Protein AF-A0A2E0UJS0-F1 (afdb_monomer)

Solvent-accessible surface area (backbone atoms only — not comparable to full-atom values): 8217 Å² total; per-residue (Å²): 138,84,85,79,82,83,84,73,86,78,83,81,88,63,91,91,54,91,75,79,83,47,82,65,57,79,71,50,65,92,85,53,60,53,71,54,76,51,76,50,77,50,78,43,74,80,50,102,42,31,39,41,36,39,36,40,37,41,34,41,39,43,39,85,48,46,38,49,76,93,49,70,88,51,89,87,61,61,54,26,42,37,43,36,36,36,35,37,41,34,45,36,39,53,48,86,61,73,57,94,87,27,78,31,41,35,44,32,44,36,41,39,41,40,37,33,47,34,79,25,77,92,56,44,47,73,50,77,49,79,48,79,46,81,47,71,45,125

Mean predicted aligned error: 12.18 Å

pLDDT: mean 76.41, std 21.58, range [29.19, 97.56]

Radius of gyration: 20.29 Å; Cα contacts (8 Å, |Δi|>4): 252; chains: 1; bounding box: 36×53×59 Å

Sequence (138 aa):
MKRINLDDRSRAVVGGTVDFIGEEELFDDPYSYESDEATLKITQVINERMTLKVAGFGMVKGYSYPSDLSLLDLPGVPLREDRRFGGWAMLTYQVPGSWLLFSGLDVGVSYVYTRNESNTNWYDYSANDISIQVGTDF

Secondary structure (DSSP, 8-state):
--------------TTS-----TTTTSS-TTSEEEEEEEEEEEEEEETTEEEEEEEEEEEEEEEEESSGGGTT-TTPPEEEEEEEEEEEEEEEEE-S-BTTBSEEEEEEEEEEEEEEESSGGG-EEEEEEEEEEEEE-

Foldseek 3Di:
DDDDDCPPPDDDDDDPDRDPPDCVVVVVPPPFKDKDKDKDKDWDDPDPFKIKIKMKMKMKIWGPAALDPVCRPPPPGDGKIKIKIWMKMKMKGWDDDDDPPFPTKIKMKMKIKMAIDMPHPVRGDIDIDIDIDIDTHD

Structure (mmCIF, N/CA/C/O backbone):
data_AF-A0A2E0UJS0-F1
#
_entry.id   AF-A0A2E0UJS0-F1
#
loop_
_atom_site.group_PDB
_atom_site.id
_atom_site.type_symbol
_atom_site.label_atom_id
_atom_site.label_alt_id
_atom_site.label_comp_id
_atom_site.label_asym_id
_atom_site.label_entity_id
_atom_site.label_seq_id
_atom_site.pdbx_PDB_ins_code
_atom_site.Cartn_x
_atom_site.Cartn_y
_atom_site.Cartn_z
_atom_site.occupancy
_atom_site.B_iso_or_equiv
_atom_site.auth_seq_id
_atom_site.auth_comp_id
_atom_site.auth_asym_id
_atom_site.auth_atom_id
_atom_site.pdbx_PDB_model_num
ATOM 1 N N . MET A 1 1 ? -1.682 -44.253 -6.941 1.00 39.53 1 MET A N 1
ATOM 2 C CA . MET A 1 1 ? -0.826 -43.070 -7.173 1.00 39.53 1 MET A CA 1
ATOM 3 C C . MET A 1 1 ? -1.674 -41.848 -6.853 1.00 39.53 1 MET A C 1
ATOM 5 O O . MET A 1 1 ? -2.645 -41.606 -7.557 1.00 39.53 1 MET A O 1
ATOM 9 N N . LYS A 1 2 ? -1.460 -41.214 -5.695 1.00 30.78 2 LYS A N 1
ATOM 10 C CA . LYS A 1 2 ? -2.385 -40.221 -5.129 1.00 30.78 2 LYS A CA 1
ATOM 11 C C . LYS A 1 2 ? -1.883 -38.823 -5.489 1.00 30.78 2 LYS A C 1
ATOM 13 O O . LYS A 1 2 ? -0.767 -38.464 -5.137 1.00 30.78 2 LYS A O 1
ATOM 18 N N . ARG A 1 3 ? -2.704 -38.093 -6.242 1.00 33.06 3 ARG A N 1
ATOM 19 C CA . ARG A 1 3 ? -2.516 -36.691 -6.627 1.00 33.06 3 ARG A CA 1
ATOM 20 C C . ARG A 1 3 ? -2.514 -35.844 -5.349 1.00 33.06 3 ARG A C 1
ATOM 22 O O . ARG A 1 3 ? -3.465 -35.935 -4.574 1.00 33.06 3 ARG A O 1
ATOM 29 N N . ILE A 1 4 ? -1.446 -35.091 -5.111 1.00 36.22 4 ILE A N 1
ATOM 30 C CA . ILE A 1 4 ? -1.358 -34.131 -4.007 1.00 36.22 4 ILE A CA 1
ATOM 31 C C . ILE A 1 4 ? -1.746 -32.777 -4.602 1.00 36.22 4 ILE A C 1
ATOM 33 O O . ILE A 1 4 ? -1.002 -32.224 -5.405 1.00 36.22 4 ILE A O 1
ATOM 37 N N . ASN A 1 5 ? -2.948 -32.299 -4.275 1.00 34.09 5 ASN A N 1
ATOM 38 C CA . ASN A 1 5 ? -3.305 -30.894 -4.451 1.00 34.09 5 ASN A CA 1
ATOM 39 C C . ASN A 1 5 ? -2.604 -30.123 -3.330 1.00 34.09 5 ASN A C 1
ATOM 41 O O . ASN A 1 5 ? -2.879 -30.382 -2.159 1.00 34.09 5 ASN A O 1
ATOM 45 N N . LEU A 1 6 ? -1.692 -29.223 -3.688 1.00 35.59 6 LEU A N 1
ATOM 46 C CA . LEU A 1 6 ? -1.116 -28.250 -2.765 1.00 35.59 6 LEU A CA 1
ATOM 47 C C . LEU A 1 6 ? -2.028 -27.023 -2.776 1.00 35.59 6 LEU A C 1
ATOM 49 O O . LEU A 1 6 ? -1.824 -26.095 -3.546 1.00 35.59 6 LEU A O 1
ATOM 53 N N . ASP A 1 7 ? -3.069 -27.064 -1.952 1.00 39.00 7 ASP A N 1
ATOM 54 C CA . ASP A 1 7 ? -3.905 -25.902 -1.627 1.00 39.00 7 ASP A CA 1
ATOM 55 C C . ASP A 1 7 ? -3.307 -25.181 -0.401 1.00 39.00 7 ASP A C 1
ATOM 57 O O . ASP A 1 7 ? -3.977 -24.925 0.600 1.00 39.00 7 ASP A O 1
ATOM 61 N N . ASP A 1 8 ? -1.988 -24.951 -0.435 1.00 35.56 8 ASP A N 1
ATOM 62 C CA . ASP A 1 8 ? -1.201 -24.516 0.722 1.00 35.56 8 ASP A CA 1
ATOM 63 C C . ASP A 1 8 ? -0.948 -23.006 0.655 1.00 35.56 8 ASP A C 1
ATOM 65 O O . ASP A 1 8 ? 0.098 -22.513 0.222 1.00 35.56 8 ASP A O 1
ATOM 69 N N . ARG A 1 9 ? -1.970 -22.256 1.082 1.00 38.16 9 ARG A N 1
ATOM 70 C CA . ARG A 1 9 ? -1.919 -20.809 1.334 1.00 38.16 9 ARG A CA 1
ATOM 71 C C . ARG A 1 9 ? -0.948 -20.515 2.477 1.00 38.16 9 ARG A C 1
ATOM 73 O O . ARG A 1 9 ? -1.341 -20.324 3.629 1.00 38.16 9 ARG A O 1
ATOM 80 N N . SER A 1 10 ? 0.331 -20.482 2.136 1.00 30.34 10 SER A N 1
ATOM 81 C CA . SER A 1 10 ? 1.425 -20.167 3.044 1.00 30.34 10 SER A CA 1
ATOM 82 C C . SER A 1 10 ? 1.431 -18.663 3.312 1.00 30.34 10 SER A C 1
ATOM 84 O O . SER A 1 10 ? 1.761 -17.864 2.444 1.00 30.34 10 SER A O 1
ATOM 86 N N . ARG A 1 11 ? 1.011 -18.267 4.515 1.00 33.31 11 ARG A N 1
ATOM 87 C CA . ARG A 1 11 ? 1.019 -16.874 4.978 1.00 33.31 11 ARG A CA 1
ATOM 88 C C . ARG A 1 11 ? 2.406 -16.538 5.522 1.00 33.31 11 ARG A C 1
ATOM 90 O O . ARG A 1 11 ? 2.757 -17.018 6.597 1.00 33.31 11 ARG A O 1
ATOM 97 N N . ALA A 1 12 ? 3.173 -15.708 4.823 1.00 29.19 12 ALA A N 1
ATOM 98 C CA . ALA A 1 12 ? 4.357 -15.075 5.395 1.00 29.19 12 ALA A CA 1
ATOM 99 C C . ALA A 1 12 ? 3.972 -13.683 5.914 1.00 29.19 12 ALA A C 1
ATOM 101 O O . ALA A 1 12 ? 3.430 -12.864 5.180 1.00 29.19 12 ALA A O 1
ATOM 102 N N . VAL A 1 13 ? 4.216 -13.428 7.200 1.00 30.39 13 VAL A N 1
ATOM 103 C CA . VAL A 1 13 ? 4.045 -12.104 7.809 1.00 30.39 13 VAL A CA 1
ATOM 104 C C . VAL A 1 13 ? 5.407 -11.429 7.811 1.00 30.39 13 VAL A C 1
ATOM 106 O O . VAL A 1 13 ? 6.275 -11.790 8.604 1.00 30.39 13 VAL A O 1
ATOM 109 N N . VAL A 1 14 ? 5.589 -10.434 6.947 1.00 34.75 14 VAL A N 1
ATOM 110 C CA . VAL A 1 14 ? 6.731 -9.518 7.004 1.00 34.75 14 VAL A CA 1
ATOM 111 C C . VAL A 1 14 ? 6.173 -8.098 7.112 1.00 34.75 14 VAL A C 1
ATOM 113 O O . VAL A 1 14 ? 5.426 -7.639 6.260 1.00 34.75 14 VAL A O 1
ATOM 116 N N . GLY A 1 15 ? 6.482 -7.401 8.208 1.00 34.75 15 GLY A N 1
ATOM 117 C CA . GLY A 1 15 ? 6.334 -5.940 8.279 1.00 34.75 15 GLY A CA 1
ATOM 118 C C . GLY A 1 15 ? 4.931 -5.340 8.468 1.00 34.75 15 GLY A C 1
ATOM 119 O O . GLY A 1 15 ? 4.795 -4.126 8.347 1.00 34.75 15 GLY A O 1
ATOM 120 N N . GLY A 1 16 ? 3.893 -6.113 8.803 1.00 36.03 16 GLY A N 1
ATOM 121 C CA . GLY A 1 16 ? 2.576 -5.546 9.155 1.00 36.03 16 GLY A CA 1
ATOM 122 C C . GLY A 1 16 ? 1.804 -4.917 7.986 1.00 36.03 16 GLY A C 1
ATOM 123 O O . GLY A 1 16 ? 0.856 -4.163 8.213 1.00 36.03 16 GLY A O 1
ATOM 124 N N . THR A 1 17 ? 2.188 -5.245 6.755 1.00 36.06 17 THR A N 1
ATOM 125 C CA . THR A 1 17 ? 1.395 -5.031 5.543 1.00 36.06 17 THR A CA 1
ATOM 126 C C . THR A 1 17 ? 0.821 -6.391 5.150 1.00 36.06 17 THR A C 1
ATOM 128 O O . THR A 1 17 ? 1.544 -7.386 5.159 1.00 36.06 17 THR A O 1
ATOM 131 N N . VAL A 1 18 ? -0.485 -6.472 4.880 1.00 37.16 18 VAL A N 1
ATOM 132 C CA . VAL A 1 18 ? -1.071 -7.677 4.278 1.00 37.16 18 VAL A CA 1
ATOM 133 C C . VAL A 1 18 ? -0.596 -7.689 2.836 1.00 37.16 18 VAL A C 1
ATOM 135 O O . V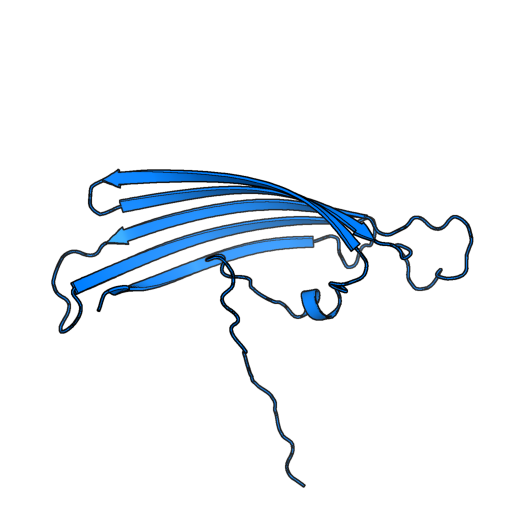AL A 1 18 ? -1.157 -6.991 1.996 1.00 37.16 18 VAL A O 1
ATOM 138 N N . ASP A 1 19 ? 0.492 -8.407 2.590 1.00 42.41 19 ASP A N 1
ATOM 139 C CA . ASP A 1 19 ? 0.986 -8.629 1.245 1.00 42.41 19 ASP A CA 1
ATOM 140 C C . ASP A 1 19 ? 0.134 -9.733 0.621 1.00 42.41 19 ASP A C 1
ATOM 142 O O . ASP A 1 19 ? 0.184 -10.903 1.020 1.00 42.41 19 ASP A O 1
ATOM 146 N N . PHE A 1 20 ? -0.758 -9.341 -0.285 1.00 40.78 20 PHE A N 1
ATOM 147 C CA . PHE A 1 20 ? -1.466 -10.299 -1.116 1.00 40.78 20 PHE A CA 1
ATOM 148 C C . PHE A 1 20 ? -0.484 -10.748 -2.193 1.00 40.78 20 PHE A C 1
ATOM 150 O O . PHE A 1 20 ? -0.470 -10.191 -3.287 1.00 40.78 20 PHE A O 1
ATOM 157 N N . ILE A 1 21 ? 0.324 -11.760 -1.868 1.00 40.91 21 ILE A N 1
ATOM 158 C CA . ILE A 1 21 ? 1.126 -12.502 -2.844 1.00 40.91 21 ILE A CA 1
ATOM 159 C C . ILE A 1 21 ? 0.136 -13.185 -3.798 1.00 40.91 21 ILE A C 1
ATOM 161 O O . ILE A 1 21 ? -0.373 -14.278 -3.537 1.00 40.91 21 ILE A O 1
ATOM 165 N N . GLY A 1 22 ? -0.240 -12.470 -4.856 1.00 41.78 22 GLY A N 1
ATOM 166 C CA . GLY A 1 22 ? -0.996 -13.001 -5.978 1.00 41.78 22 GLY A CA 1
ATOM 167 C C . GLY A 1 22 ? -0.085 -13.831 -6.876 1.00 41.78 22 GLY A C 1
ATOM 168 O O . GLY A 1 22 ? 1.136 -13.700 -6.840 1.00 41.78 22 GLY A O 1
ATOM 169 N N . GLU A 1 23 ? -0.682 -14.652 -7.738 1.00 41.44 23 GLU A N 1
ATOM 170 C CA . GLU A 1 23 ? 0.032 -15.434 -8.762 1.00 41.44 23 GLU A CA 1
ATOM 171 C C . GLU A 1 23 ? 0.902 -14.568 -9.701 1.00 41.44 23 GLU A C 1
ATOM 173 O O . GLU A 1 23 ? 1.727 -15.090 -10.439 1.00 41.44 23 GLU A O 1
ATOM 178 N N . GLU A 1 24 ? 0.761 -13.244 -9.655 1.00 42.25 24 GLU A N 1
ATOM 179 C CA . GLU A 1 24 ? 1.573 -12.277 -10.395 1.00 42.25 24 GLU A CA 1
ATOM 180 C C . GLU A 1 24 ? 2.992 -12.099 -9.814 1.00 42.25 24 GLU A C 1
ATOM 182 O O . GLU A 1 24 ? 3.927 -11.871 -10.579 1.00 42.25 24 GLU A O 1
ATOM 187 N N . GLU A 1 25 ? 3.197 -12.305 -8.503 1.00 44.62 25 GLU A N 1
ATOM 188 C CA . GLU A 1 25 ? 4.543 -12.332 -7.891 1.00 44.62 25 GLU A CA 1
ATOM 189 C C . GLU A 1 25 ? 5.329 -13.605 -8.232 1.00 44.62 25 GLU A C 1
ATOM 191 O O . GLU A 1 25 ? 6.551 -13.628 -8.129 1.00 44.62 25 GLU A O 1
ATOM 196 N N . LEU A 1 26 ? 4.659 -14.665 -8.697 1.00 44.62 26 LEU A N 1
ATOM 197 C CA . LEU A 1 26 ? 5.334 -15.865 -9.210 1.00 44.62 26 LEU A CA 1
ATOM 198 C C . LEU A 1 26 ? 6.093 -15.595 -10.522 1.00 44.62 26 LEU A C 1
ATOM 200 O O . LEU A 1 26 ? 6.941 -16.404 -10.903 1.00 44.62 26 LEU A O 1
ATOM 204 N N . PHE A 1 27 ? 5.802 -14.476 -11.196 1.00 47.62 27 PHE A N 1
ATOM 205 C CA . PHE A 1 27 ? 6.452 -14.048 -12.438 1.00 47.62 27 PHE A CA 1
ATOM 206 C C . PHE A 1 27 ? 7.230 -12.734 -12.304 1.00 47.62 27 PHE A C 1
ATOM 208 O O . PHE A 1 27 ? 7.874 -12.318 -13.269 1.00 47.62 27 PHE A O 1
ATOM 215 N N . ASP A 1 28 ? 7.169 -12.073 -11.147 1.00 54.25 28 ASP A N 1
ATOM 216 C CA . ASP A 1 28 ? 8.022 -10.931 -10.837 1.00 54.25 28 ASP A CA 1
ATOM 217 C C . ASP A 1 28 ? 9.299 -11.487 -10.201 1.00 54.25 28 ASP A C 1
ATOM 219 O O . ASP A 1 28 ? 9.314 -11.812 -9.020 1.00 54.25 28 ASP A O 1
ATOM 223 N N . ASP A 1 29 ? 10.341 -11.714 -11.007 1.00 55.06 29 ASP A N 1
ATOM 224 C CA . ASP A 1 29 ? 11.606 -12.272 -10.524 1.00 55.06 29 ASP A CA 1
ATOM 225 C C . ASP A 1 29 ? 12.181 -11.373 -9.413 1.00 55.06 29 ASP A C 1
ATOM 227 O O . ASP A 1 29 ? 12.643 -10.263 -9.704 1.00 55.06 29 ASP A O 1
ATOM 231 N N . PRO A 1 30 ? 12.196 -11.827 -8.144 1.00 53.34 30 PRO A N 1
ATOM 232 C CA . PRO A 1 30 ? 12.632 -11.003 -7.023 1.00 53.34 30 PRO A CA 1
ATOM 233 C C . PRO A 1 30 ? 14.145 -10.736 -7.038 1.00 53.34 30 PRO A C 1
ATOM 235 O O . PRO A 1 30 ? 14.649 -10.040 -6.158 1.00 53.34 30 PRO A O 1
ATOM 238 N N . TYR A 1 31 ? 14.881 -11.290 -8.010 1.00 51.09 31 TYR A N 1
ATOM 239 C CA . TYR A 1 31 ? 16.336 -11.219 -8.087 1.00 51.09 31 TYR A CA 1
ATOM 240 C C . TYR A 1 31 ? 16.887 -10.412 -9.270 1.00 51.09 31 TYR A C 1
ATOM 242 O O . TYR A 1 31 ? 18.109 -10.272 -9.353 1.00 51.09 31 TYR A O 1
ATOM 250 N N . SER A 1 32 ? 16.057 -9.870 -10.173 1.00 64.62 32 SER A N 1
ATOM 251 C CA . SER A 1 32 ? 16.558 -9.211 -11.399 1.00 64.62 32 SER A CA 1
ATOM 252 C C . SER A 1 32 ? 16.111 -7.765 -11.621 1.00 64.62 32 SER A C 1
ATOM 254 O O . SER A 1 32 ? 16.259 -7.245 -12.738 1.00 64.62 32 SER A O 1
ATOM 256 N N . TYR A 1 33 ? 15.641 -7.092 -10.565 1.00 73.56 33 TYR A N 1
ATOM 257 C CA . TYR A 1 33 ? 15.288 -5.675 -10.616 1.00 73.56 33 TYR A CA 1
ATOM 258 C C . TYR A 1 33 ? 15.989 -4.832 -9.549 1.00 73.56 33 TYR A C 1
ATOM 260 O O . TYR A 1 33 ? 16.293 -5.290 -8.449 1.00 73.56 33 TYR A O 1
ATOM 268 N N . GLU A 1 34 ? 16.204 -3.565 -9.887 1.00 82.50 34 GLU A N 1
ATOM 269 C CA . GLU A 1 34 ? 16.533 -2.509 -8.933 1.00 82.50 34 GLU A CA 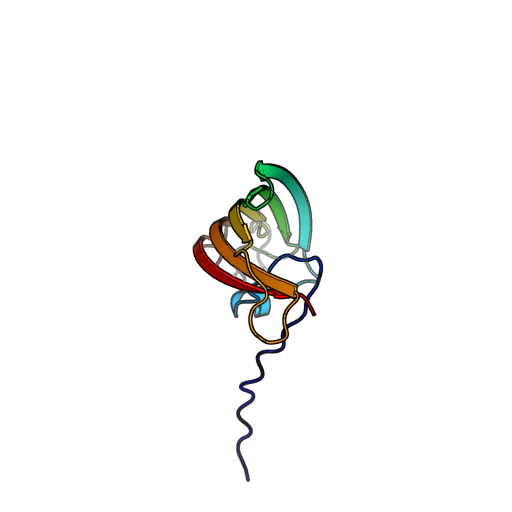1
ATOM 270 C C . GLU A 1 34 ? 15.279 -1.666 -8.703 1.00 82.50 34 GLU A C 1
ATOM 272 O O . GLU A 1 34 ? 14.498 -1.439 -9.633 1.00 82.50 34 GLU A O 1
ATOM 277 N N . SER A 1 35 ? 15.048 -1.226 -7.465 1.00 86.88 35 SER A N 1
ATOM 278 C CA . SER A 1 35 ? 13.882 -0.403 -7.155 1.00 86.88 35 SER A CA 1
ATOM 279 C C . SER A 1 35 ? 14.156 0.687 -6.143 1.00 86.88 35 SER A C 1
ATOM 281 O O . SER A 1 35 ? 14.767 0.432 -5.105 1.00 86.88 35 SER A O 1
ATOM 283 N N . ASP A 1 36 ? 13.558 1.843 -6.399 1.00 87.38 36 ASP A N 1
ATOM 284 C CA . ASP A 1 36 ? 13.461 2.945 -5.454 1.00 87.38 36 ASP A CA 1
ATOM 285 C C . ASP A 1 36 ? 12.012 3.067 -4.981 1.00 87.38 36 ASP A C 1
ATOM 287 O O . ASP A 1 36 ? 11.096 3.179 -5.800 1.00 87.38 36 ASP A O 1
ATOM 291 N N . GLU A 1 37 ? 11.797 3.063 -3.664 1.00 89.50 37 GLU A N 1
ATOM 292 C CA . GLU A 1 37 ? 10.477 3.213 -3.046 1.00 89.50 37 GLU A CA 1
ATOM 293 C C . GLU A 1 37 ? 10.459 4.398 -2.076 1.00 89.50 37 GLU A C 1
ATOM 295 O O . GLU A 1 37 ? 11.371 4.596 -1.270 1.00 89.50 37 GLU A O 1
ATOM 300 N N . ALA A 1 38 ? 9.369 5.161 -2.115 1.00 88.50 38 ALA A N 1
ATOM 301 C CA . ALA A 1 38 ? 9.034 6.153 -1.111 1.00 88.50 38 ALA A CA 1
ATOM 302 C C . ALA A 1 38 ? 7.617 5.913 -0.583 1.00 88.50 38 ALA A C 1
ATOM 304 O O . ALA A 1 38 ? 6.653 5.871 -1.349 1.00 88.50 38 ALA A O 1
ATOM 305 N N . THR A 1 39 ? 7.490 5.842 0.742 1.00 91.00 39 THR A N 1
ATOM 306 C CA . THR A 1 39 ? 6.211 5.631 1.426 1.00 91.00 39 THR A CA 1
ATOM 307 C C . THR A 1 39 ? 6.006 6.683 2.512 1.00 91.00 39 THR A C 1
ATOM 309 O O . THR A 1 39 ? 6.876 6.920 3.351 1.00 91.00 39 THR A O 1
ATOM 312 N N . LEU A 1 40 ? 4.824 7.303 2.525 1.00 92.06 40 LEU A N 1
ATOM 313 C CA . LEU A 1 40 ? 4.390 8.248 3.550 1.00 92.06 40 LEU A CA 1
ATOM 314 C C . LEU A 1 40 ? 3.193 7.667 4.296 1.00 92.06 40 LEU A C 1
ATOM 316 O O . LEU A 1 40 ? 2.170 7.368 3.687 1.00 92.06 40 LEU A O 1
ATOM 320 N N . LYS A 1 41 ? 3.302 7.554 5.622 1.00 96.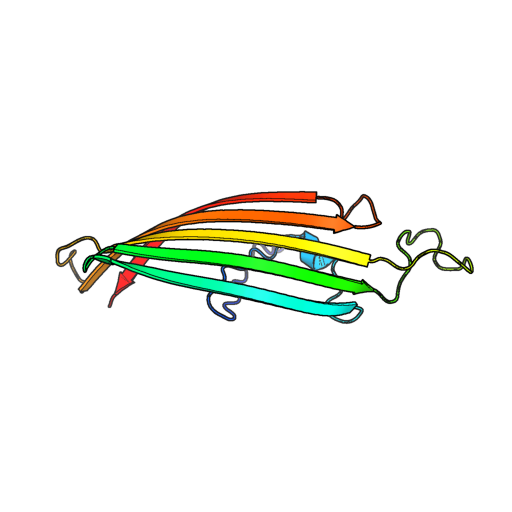12 41 LYS A N 1
ATOM 321 C CA . LYS A 1 41 ? 2.245 7.036 6.497 1.00 96.12 41 LYS A CA 1
ATOM 322 C C . LYS A 1 41 ? 1.862 8.070 7.550 1.00 96.12 41 LYS A C 1
ATOM 324 O O . LYS A 1 41 ? 2.719 8.626 8.230 1.00 96.12 41 LYS A O 1
ATOM 329 N N . ILE A 1 42 ? 0.561 8.261 7.725 1.00 95.69 42 ILE A N 1
ATOM 330 C CA . ILE A 1 42 ? -0.046 9.108 8.748 1.00 95.69 42 ILE A CA 1
ATOM 331 C C . ILE A 1 42 ? -0.933 8.225 9.620 1.00 95.69 42 ILE A C 1
ATOM 333 O O . ILE A 1 42 ? -1.738 7.439 9.124 1.00 95.69 42 ILE A O 1
ATOM 337 N N . THR A 1 43 ? -0.777 8.346 10.935 1.00 97.38 43 THR A N 1
ATOM 338 C CA . THR A 1 43 ? -1.644 7.690 11.919 1.00 97.38 43 THR A CA 1
ATOM 339 C C . THR A 1 43 ? -2.258 8.755 12.807 1.00 97.38 43 THR A C 1
ATOM 341 O O . THR A 1 43 ? -1.540 9.566 13.387 1.00 97.38 43 THR A O 1
ATOM 344 N N . GLN A 1 44 ? -3.581 8.742 12.917 1.00 96.38 44 GLN A N 1
ATOM 345 C CA . GLN A 1 44 ? -4.341 9.658 13.747 1.00 96.38 44 GLN A CA 1
ATOM 346 C C . GLN A 1 44 ? -5.259 8.872 14.678 1.00 96.38 44 GLN A C 1
ATOM 348 O O . GLN A 1 4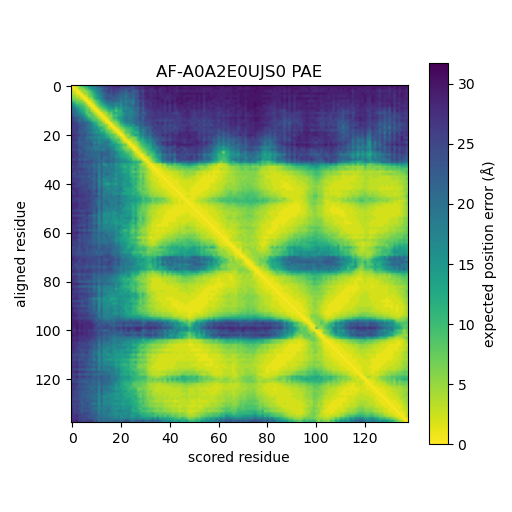4 ? -6.130 8.123 14.236 1.00 96.38 44 GLN A O 1
ATOM 353 N N . VAL A 1 45 ? -5.094 9.093 15.978 1.00 97.56 45 VAL A N 1
ATOM 354 C CA . VAL A 1 45 ? -6.067 8.669 16.984 1.00 97.56 45 VAL A CA 1
ATOM 355 C C . VAL A 1 45 ? -7.196 9.698 16.977 1.00 97.56 45 VAL A C 1
ATOM 357 O O . VAL A 1 45 ? -6.968 10.873 17.259 1.00 97.56 45 VAL A O 1
ATOM 360 N N . ILE A 1 46 ? -8.399 9.281 16.583 1.00 97.38 46 ILE A N 1
ATOM 361 C CA . ILE A 1 46 ? -9.579 10.160 16.508 1.00 97.38 46 ILE A CA 1
ATOM 362 C C . ILE A 1 46 ? -10.172 10.342 17.908 1.00 97.38 46 ILE A C 1
ATOM 364 O O . ILE A 1 46 ? -10.568 11.439 18.292 1.00 97.38 46 ILE A O 1
ATOM 368 N N . ASN A 1 47 ? -10.237 9.249 18.665 1.00 95.75 47 ASN A N 1
ATOM 369 C CA . ASN A 1 47 ? -10.644 9.198 20.064 1.00 95.75 47 ASN A CA 1
ATOM 370 C C . ASN A 1 47 ? -10.036 7.942 20.711 1.00 95.75 47 ASN A C 1
ATOM 372 O O . ASN A 1 47 ? -9.353 7.173 20.039 1.00 95.75 47 ASN A O 1
ATOM 376 N N . GLU A 1 48 ? -10.326 7.702 21.989 1.00 92.50 48 GLU A N 1
ATOM 377 C CA . GLU A 1 48 ? -9.802 6.565 22.768 1.00 92.50 48 GLU A CA 1
ATOM 378 C C . GLU A 1 48 ? -10.074 5.180 22.158 1.00 92.50 48 GLU A C 1
ATOM 380 O O . GLU A 1 48 ? -9.471 4.204 22.581 1.00 92.50 48 GLU A O 1
ATOM 385 N N . ARG A 1 49 ? -10.986 5.074 21.187 1.00 92.94 49 ARG A N 1
ATOM 386 C CA . ARG A 1 49 ? -11.413 3.809 20.578 1.00 92.94 49 ARG A CA 1
ATOM 387 C C . ARG A 1 49 ? -11.252 3.780 19.067 1.00 92.94 49 ARG A C 1
ATOM 389 O O . ARG A 1 49 ? -11.609 2.783 18.455 1.00 92.94 49 ARG A O 1
ATOM 396 N N . MET A 1 50 ? -10.790 4.856 18.436 1.00 96.12 50 MET A N 1
ATOM 397 C CA . MET A 1 50 ? -10.755 4.964 16.979 1.00 96.12 50 MET A CA 1
ATOM 398 C C . MET A 1 50 ? -9.398 5.424 16.493 1.00 96.12 50 MET A C 1
ATOM 400 O O . MET A 1 50 ? -8.917 6.488 16.882 1.00 96.12 50 MET A O 1
ATOM 404 N N . THR A 1 51 ? -8.831 4.659 15.566 1.00 96.88 51 THR A N 1
ATOM 405 C CA . THR A 1 51 ? -7.577 5.004 14.898 1.00 96.88 51 THR A CA 1
ATOM 406 C C . THR A 1 51 ? -7.776 4.989 13.392 1.00 96.88 51 THR A C 1
ATOM 408 O O . THR A 1 51 ? -8.234 3.998 12.830 1.00 96.88 51 THR A O 1
ATOM 411 N N . LEU A 1 52 ? -7.403 6.086 12.741 1.00 96.62 52 LEU A N 1
ATOM 412 C CA . LEU A 1 52 ? -7.297 6.189 11.294 1.00 96.62 52 LEU A CA 1
ATOM 413 C C . LEU A 1 52 ? -5.824 6.093 10.900 1.00 96.62 52 LEU A C 1
ATOM 415 O O . LEU A 1 52 ? -4.978 6.817 11.424 1.00 96.62 52 LEU A O 1
ATOM 419 N N . LYS A 1 53 ? -5.518 5.215 9.954 1.00 97.50 53 LYS A N 1
ATOM 420 C CA . LYS A 1 53 ? -4.205 5.106 9.325 1.00 97.50 53 LYS A CA 1
ATOM 421 C C . LYS A 1 53 ? -4.374 5.328 7.832 1.00 97.50 53 LYS A C 1
ATOM 423 O O . LYS A 1 53 ? -5.231 4.706 7.217 1.00 97.50 53 LYS A O 1
ATOM 428 N N . VAL A 1 54 ? -3.566 6.205 7.258 1.00 94.69 54 VAL A N 1
ATOM 429 C CA . VAL A 1 54 ? -3.536 6.459 5.816 1.00 94.69 54 VAL A CA 1
ATOM 430 C C . VAL A 1 54 ? -2.092 6.385 5.365 1.00 94.69 54 VAL A C 1
ATOM 432 O O . VAL A 1 54 ? -1.208 6.899 6.051 1.00 94.69 54 VAL A O 1
ATOM 435 N N . ALA A 1 55 ? -1.836 5.762 4.224 1.00 91.88 55 ALA A N 1
ATOM 436 C CA . ALA A 1 55 ? -0.529 5.825 3.599 1.00 91.88 55 ALA A CA 1
ATOM 437 C C . ALA A 1 55 ? -0.640 5.977 2.087 1.00 91.88 55 ALA A C 1
ATOM 439 O O . ALA A 1 55 ? -1.597 5.513 1.473 1.00 91.88 55 ALA A O 1
ATOM 440 N N . GLY A 1 56 ? 0.361 6.622 1.505 1.00 92.50 56 GLY A N 1
ATOM 441 C CA . GLY A 1 56 ? 0.601 6.656 0.070 1.00 92.50 56 GLY A CA 1
ATOM 442 C C . GLY A 1 56 ? 2.011 6.166 -0.214 1.00 92.50 56 GLY A C 1
ATOM 443 O O . GLY A 1 56 ? 2.909 6.370 0.606 1.00 92.50 56 GLY A O 1
ATOM 444 N N . PHE A 1 57 ? 2.197 5.524 -1.359 1.00 90.94 57 PHE A N 1
ATOM 445 C CA . PHE A 1 57 ? 3.490 5.021 -1.792 1.00 90.94 57 PHE A CA 1
ATOM 446 C C . PHE A 1 57 ? 3.698 5.243 -3.289 1.00 90.94 57 PHE A C 1
ATOM 448 O O . PHE A 1 57 ? 2.746 5.303 -4.073 1.00 90.94 57 PHE A O 1
ATOM 455 N N . GLY A 1 58 ? 4.964 5.351 -3.667 1.00 90.38 58 GLY A N 1
ATOM 456 C CA . GLY A 1 58 ? 5.433 5.356 -5.042 1.00 90.38 58 GLY A CA 1
ATOM 457 C C . GLY A 1 58 ? 6.705 4.527 -5.138 1.00 90.38 58 GLY A C 1
ATOM 458 O O . GLY A 1 58 ? 7.562 4.604 -4.261 1.00 90.38 58 GLY A O 1
ATOM 459 N N . MET A 1 59 ? 6.814 3.735 -6.191 1.00 89.75 59 MET A N 1
ATOM 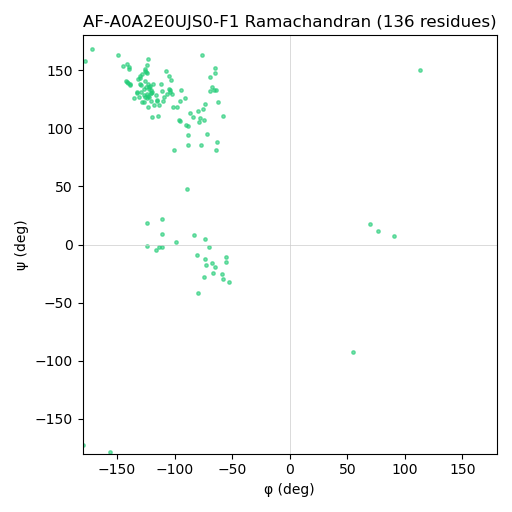460 C CA . MET A 1 59 ? 7.938 2.855 -6.454 1.00 89.75 59 MET A CA 1
ATOM 461 C C . MET A 1 59 ? 8.247 2.856 -7.946 1.00 89.75 59 MET A C 1
ATOM 463 O O . MET A 1 59 ? 7.340 2.825 -8.778 1.00 89.75 59 MET A O 1
ATOM 467 N N . VAL A 1 60 ? 9.529 2.855 -8.282 1.00 90.44 60 VAL A N 1
ATOM 468 C CA . VAL A 1 60 ? 10.009 2.606 -9.643 1.00 90.44 60 VAL A CA 1
ATOM 469 C C . VAL A 1 60 ? 10.823 1.326 -9.606 1.00 90.44 60 VAL A C 1
ATOM 471 O O . VAL A 1 60 ? 11.704 1.200 -8.762 1.00 90.44 60 VAL A O 1
ATOM 474 N N . LYS A 1 61 ? 10.518 0.379 -10.494 1.00 89.75 61 LYS A N 1
ATOM 475 C CA . LYS A 1 61 ? 11.280 -0.855 -10.688 1.00 89.75 61 LYS A CA 1
ATOM 476 C C . LYS A 1 61 ? 11.887 -0.852 -12.088 1.00 89.75 61 LYS A C 1
ATOM 478 O O . LYS A 1 61 ? 11.162 -0.725 -13.076 1.00 89.75 61 LYS A O 1
ATOM 483 N N . GLY A 1 62 ? 13.203 -1.003 -12.168 1.00 88.12 62 GLY A N 1
ATOM 484 C CA . GLY A 1 62 ? 13.932 -1.201 -13.418 1.00 88.12 62 GLY A CA 1
ATOM 485 C C . GLY A 1 62 ? 14.394 -2.646 -13.532 1.00 88.12 62 GLY A C 1
ATOM 486 O O . GLY A 1 62 ? 15.007 -3.167 -12.602 1.00 88.1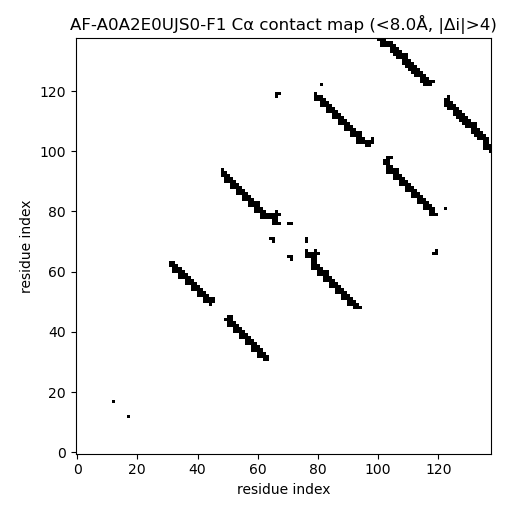2 62 GLY A O 1
ATOM 487 N N . TYR A 1 63 ? 14.123 -3.287 -14.666 1.00 86.88 63 TYR A N 1
ATOM 488 C CA . TYR A 1 63 ? 14.516 -4.673 -14.904 1.00 86.88 63 TYR A CA 1
ATOM 489 C C . TYR A 1 63 ? 15.668 -4.751 -15.899 1.00 86.88 63 TYR A C 1
ATOM 491 O O . TYR A 1 63 ? 15.785 -3.954 -16.828 1.00 86.88 63 TYR A O 1
ATOM 499 N N . SER A 1 64 ? 16.503 -5.773 -15.735 1.00 83.56 64 SER A N 1
ATOM 500 C CA . SER A 1 64 ? 17.649 -6.035 -16.615 1.00 83.56 64 SER A CA 1
ATOM 501 C C . SER A 1 64 ? 17.298 -6.806 -17.898 1.00 83.56 64 SER A C 1
ATOM 503 O O . SER A 1 64 ? 18.196 -7.181 -18.652 1.00 83.56 64 SER A O 1
ATOM 505 N N . TYR A 1 65 ? 16.006 -7.020 -18.178 1.00 81.38 65 TYR A N 1
ATOM 506 C CA . TYR A 1 65 ? 15.515 -7.725 -19.364 1.00 81.38 65 TYR A CA 1
ATOM 507 C C . TYR A 1 65 ? 14.537 -6.874 -20.203 1.00 81.38 65 TYR A C 1
ATOM 509 O O . TYR A 1 65 ? 13.963 -5.901 -19.701 1.00 81.38 65 TYR A O 1
ATOM 517 N N . PRO A 1 66 ? 14.340 -7.211 -21.492 1.00 83.44 66 PRO A N 1
ATOM 518 C CA . PRO A 1 66 ? 13.468 -6.463 -22.397 1.00 83.44 66 PRO A CA 1
ATOM 519 C C . PRO A 1 66 ? 11.986 -6.485 -22.004 1.00 83.44 66 PRO A C 1
ATOM 521 O O . PRO A 1 66 ? 11.474 -7.491 -21.525 1.00 83.44 66 PRO A O 1
ATOM 524 N N . SER A 1 67 ? 11.274 -5.398 -22.302 1.00 81.12 67 SER A N 1
ATOM 525 C CA . SER A 1 67 ? 9.808 -5.292 -22.145 1.00 81.12 67 SER A CA 1
ATOM 526 C C . SER A 1 67 ? 9.014 -6.334 -22.948 1.00 81.12 67 SER A C 1
ATOM 528 O O . SER A 1 67 ? 7.912 -6.718 -22.566 1.00 81.12 67 SER A O 1
ATOM 530 N N . ASP A 1 68 ? 9.588 -6.846 -24.038 1.00 79.06 68 ASP A N 1
ATOM 531 C CA . ASP A 1 68 ? 9.047 -7.971 -24.796 1.00 79.06 68 ASP A CA 1
ATOM 532 C C . ASP A 1 68 ? 10.048 -9.132 -24.800 1.00 79.06 68 ASP A C 1
ATOM 534 O O . ASP A 1 68 ? 11.097 -9.080 -25.449 1.00 79.06 68 ASP A O 1
ATOM 538 N N . LEU A 1 69 ? 9.701 -10.205 -24.085 1.00 74.94 69 LEU A N 1
ATOM 539 C CA . LEU A 1 69 ? 10.527 -11.408 -23.974 1.00 74.94 69 LEU A CA 1
ATOM 540 C C . LEU A 1 69 ? 10.702 -12.141 -25.312 1.00 74.94 69 LEU A C 1
ATOM 542 O O . LEU A 1 69 ? 11.645 -12.915 -25.459 1.00 74.94 69 LEU A O 1
ATOM 546 N N . SER A 1 70 ? 9.836 -11.896 -26.302 1.00 77.69 70 SER A N 1
ATOM 547 C CA . SER A 1 70 ? 9.995 -12.456 -27.649 1.00 77.69 70 SER A CA 1
ATOM 548 C C . SER A 1 70 ? 11.123 -11.792 -28.449 1.00 77.69 70 SER A C 1
ATOM 550 O O . SER A 1 70 ? 11.547 -12.330 -29.472 1.00 77.69 70 SER A O 1
ATOM 552 N N . LEU A 1 71 ? 11.645 -10.657 -27.971 1.00 73.44 71 LEU A N 1
ATOM 553 C CA . LEU A 1 71 ? 12.671 -9.850 -28.633 1.00 73.44 71 LEU A CA 1
ATOM 554 C C . LEU A 1 71 ? 14.023 -9.887 -27.898 1.00 73.44 71 LEU A C 1
ATOM 556 O O . LEU A 1 71 ? 14.841 -8.987 -28.084 1.00 73.44 71 LEU A O 1
ATOM 560 N N . LEU A 1 72 ? 14.266 -10.921 -27.079 1.00 70.19 72 LEU A N 1
ATOM 561 C CA . LEU A 1 72 ? 15.407 -11.016 -26.154 1.00 70.19 72 LEU A CA 1
ATOM 562 C C . LEU A 1 72 ? 16.785 -10.782 -26.808 1.00 70.19 72 LEU A C 1
ATOM 564 O O . LEU A 1 72 ? 17.679 -10.224 -26.178 1.00 70.19 72 LEU A O 1
ATOM 568 N N . ASP A 1 73 ? 16.934 -11.171 -28.077 1.00 73.25 73 ASP A N 1
ATOM 569 C CA . ASP A 1 73 ? 18.202 -11.135 -28.818 1.00 73.25 73 ASP A CA 1
ATOM 570 C C . ASP A 1 73 ? 18.357 -9.909 -29.739 1.00 73.25 73 ASP A C 1
ATOM 572 O O . ASP A 1 73 ? 19.348 -9.794 -30.468 1.00 73.25 73 ASP A O 1
ATOM 576 N N . LEU A 1 74 ? 17.385 -8.988 -29.753 1.00 74.44 74 LEU A N 1
ATOM 577 C CA . LEU A 1 74 ? 17.435 -7.815 -30.625 1.00 74.44 74 LEU A CA 1
ATOM 578 C C . LEU A 1 74 ? 18.110 -6.622 -29.926 1.00 74.44 74 LEU A C 1
ATOM 580 O O . LEU A 1 74 ? 17.674 -6.192 -28.856 1.00 74.44 74 LEU A O 1
ATOM 584 N N . PRO A 1 75 ? 19.148 -6.018 -30.534 1.00 75.25 75 PRO A N 1
ATOM 585 C CA . PRO A 1 75 ? 19.768 -4.826 -29.977 1.00 75.25 75 PRO A CA 1
ATOM 586 C C . PRO A 1 75 ? 18.805 -3.633 -30.045 1.00 75.25 75 PRO A C 1
ATOM 588 O O . PRO A 1 75 ? 18.191 -3.372 -31.079 1.00 75.25 75 PRO A O 1
ATOM 591 N N . GLY A 1 76 ? 18.717 -2.872 -28.951 1.00 79.62 76 GLY A N 1
ATOM 592 C CA . GLY A 1 76 ? 17.932 -1.634 -28.880 1.00 79.62 76 GLY A CA 1
ATOM 593 C C . GLY A 1 76 ? 16.478 -1.798 -28.431 1.00 79.62 76 GLY A C 1
ATOM 594 O O . GLY A 1 76 ? 15.734 -0.819 -28.464 1.00 79.62 76 GLY A O 1
ATOM 595 N N . VAL A 1 77 ? 16.065 -2.993 -27.997 1.00 81.94 77 VAL A N 1
ATOM 596 C CA . VAL A 1 77 ? 14.749 -3.183 -27.369 1.00 81.94 77 VAL A CA 1
ATOM 597 C C . VAL A 1 77 ? 14.747 -2.502 -25.994 1.00 81.94 77 VAL A C 1
ATOM 599 O O . VAL A 1 77 ? 15.694 -2.690 -25.226 1.00 81.94 77 VAL A O 1
ATOM 602 N N . PRO A 1 78 ? 13.719 -1.699 -25.662 1.00 86.00 78 PRO A N 1
ATOM 603 C CA . PRO A 1 78 ? 13.637 -1.065 -24.355 1.00 86.00 78 PRO A CA 1
ATOM 604 C C . PRO A 1 78 ? 13.506 -2.117 -23.248 1.00 86.00 78 PRO A C 1
ATOM 606 O O . PRO A 1 78 ? 12.686 -3.039 -23.338 1.00 86.00 78 PRO A O 1
ATOM 609 N N . LEU A 1 79 ? 14.304 -1.949 -22.194 1.00 87.50 79 LEU A N 1
ATOM 610 C CA . LEU A 1 79 ? 14.202 -2.737 -20.967 1.00 87.50 79 LEU A CA 1
ATOM 611 C C . LEU A 1 79 ? 12.869 -2.474 -20.273 1.00 87.50 79 LEU A C 1
ATOM 613 O O . LEU A 1 79 ? 12.296 -1.390 -20.420 1.00 87.50 79 LEU A O 1
ATOM 617 N N . ARG A 1 80 ? 12.366 -3.459 -19.530 1.00 87.69 80 ARG A N 1
ATOM 618 C CA . ARG A 1 80 ? 11.137 -3.279 -18.761 1.00 87.69 80 ARG A CA 1
ATOM 619 C C . ARG A 1 80 ? 11.359 -2.245 -17.653 1.00 87.69 80 ARG A C 1
ATOM 621 O O . ARG A 1 80 ? 12.338 -2.307 -16.911 1.00 87.69 80 ARG A O 1
ATOM 628 N N . GLU A 1 81 ? 10.420 -1.315 -17.542 1.00 90.44 81 GLU A N 1
ATOM 629 C CA . GLU A 1 81 ? 10.332 -0.342 -16.453 1.00 90.44 81 GLU A CA 1
ATOM 630 C C . GLU A 1 81 ? 8.892 -0.326 -15.954 1.00 90.44 81 GLU A C 1
ATOM 632 O O . GLU A 1 81 ? 7.957 -0.193 -16.750 1.00 90.44 81 GLU A O 1
ATOM 637 N N . ASP A 1 82 ? 8.737 -0.426 -14.638 1.00 91.56 82 ASP A N 1
ATOM 638 C CA . ASP A 1 82 ? 7.449 -0.359 -13.971 1.00 91.56 82 ASP A CA 1
ATOM 639 C C . ASP A 1 82 ? 7.432 0.806 -12.981 1.00 91.56 82 ASP A C 1
ATOM 641 O O . ASP A 1 82 ? 8.333 0.971 -12.157 1.00 91.56 82 ASP A O 1
ATOM 645 N N . ARG A 1 83 ? 6.362 1.595 -13.017 1.00 93.88 83 ARG A N 1
ATOM 646 C CA . ARG A 1 83 ? 6.073 2.658 -12.057 1.00 93.88 83 ARG A CA 1
ATOM 647 C C . ARG A 1 83 ? 4.822 2.285 -11.298 1.00 93.88 83 ARG A C 1
ATOM 649 O O . ARG A 1 83 ? 3.719 2.287 -11.844 1.00 93.88 83 ARG A O 1
ATOM 656 N N . ARG A 1 84 ? 4.995 1.967 -10.022 1.00 92.50 84 ARG A N 1
ATOM 657 C CA . ARG A 1 84 ? 3.900 1.611 -9.135 1.00 92.50 84 ARG A CA 1
ATOM 658 C C . ARG A 1 84 ? 3.589 2.769 -8.212 1.00 92.50 84 ARG A C 1
ATOM 660 O O . ARG A 1 84 ? 4.478 3.330 -7.585 1.00 92.50 84 ARG A O 1
ATOM 667 N N . PHE A 1 85 ? 2.320 3.105 -8.080 1.00 94.06 85 PHE A N 1
ATOM 668 C CA . PHE A 1 85 ? 1.872 4.045 -7.067 1.00 94.06 85 PHE A CA 1
ATOM 669 C C . PHE A 1 85 ? 0.553 3.596 -6.481 1.00 94.06 85 PHE A C 1
ATOM 671 O O . PHE A 1 85 ? -0.230 2.876 -7.102 1.00 94.06 85 PHE A O 1
ATOM 678 N N . GLY A 1 86 ? 0.293 4.031 -5.264 1.00 93.44 86 GLY A N 1
ATOM 679 C CA . GLY A 1 86 ? -0.913 3.627 -4.588 1.00 93.44 86 GLY A CA 1
ATOM 680 C C . GLY A 1 86 ? -1.024 4.230 -3.216 1.00 93.44 86 GLY A C 1
ATOM 681 O O . GLY A 1 86 ? -0.255 5.096 -2.797 1.00 93.44 86 GLY A O 1
ATOM 682 N N . GLY A 1 87 ? -2.030 3.759 -2.512 1.00 92.81 87 GLY A N 1
ATOM 683 C CA . GLY A 1 87 ? -2.262 4.162 -1.150 1.00 92.81 87 GLY A CA 1
ATOM 684 C C . GLY A 1 87 ? -3.346 3.329 -0.520 1.00 92.81 87 GLY A C 1
ATOM 685 O O . GLY A 1 87 ? -4.066 2.578 -1.180 1.00 92.81 87 GLY A O 1
ATOM 686 N N . TRP A 1 88 ? -3.452 3.474 0.785 1.00 94.25 88 TRP A N 1
ATOM 687 C CA . TRP A 1 88 ? -4.456 2.785 1.555 1.00 94.25 88 TRP A CA 1
ATOM 688 C C . TRP A 1 88 ? -4.942 3.645 2.706 1.00 94.25 88 TRP A C 1
ATOM 690 O O . TRP A 1 88 ? -4.231 4.509 3.223 1.00 94.25 88 TRP A O 1
ATOM 700 N N . ALA A 1 89 ? -6.175 3.382 3.111 1.00 94.69 89 ALA A N 1
ATOM 701 C CA . ALA A 1 89 ? -6.780 3.953 4.297 1.00 94.69 89 ALA A CA 1
ATOM 702 C C . ALA A 1 89 ? -7.373 2.823 5.131 1.00 94.69 89 ALA A C 1
ATOM 704 O O . ALA A 1 89 ? -7.998 1.911 4.596 1.00 94.69 89 ALA A O 1
ATOM 705 N N . MET A 1 90 ? -7.176 2.888 6.441 1.00 96.00 90 MET A N 1
ATOM 706 C CA . MET A 1 90 ? -7.689 1.921 7.397 1.00 96.00 90 MET A CA 1
ATOM 707 C C . MET A 1 90 ? -8.287 2.653 8.589 1.00 96.00 90 MET A C 1
ATOM 709 O O . MET A 1 90 ? -7.612 3.460 9.228 1.00 96.00 90 MET A O 1
ATOM 713 N N . LEU A 1 91 ? -9.537 2.335 8.904 1.00 96.75 91 LEU A N 1
ATOM 714 C CA . LEU A 1 91 ? -10.205 2.787 10.114 1.00 96.75 91 LEU A CA 1
ATOM 715 C C . LEU A 1 91 ? -10.400 1.594 11.043 1.00 96.75 91 LEU A C 1
ATOM 717 O O . LEU A 1 91 ? -11.042 0.619 10.659 1.00 96.75 91 LEU A O 1
ATOM 721 N N . THR A 1 92 ? -9.881 1.696 12.262 1.00 95.38 92 THR A N 1
ATOM 722 C CA . THR A 1 92 ? -10.053 0.696 13.321 1.00 95.38 92 THR A CA 1
ATOM 723 C C . THR A 1 92 ? -10.916 1.260 14.437 1.00 95.38 92 THR A C 1
ATOM 725 O O . THR A 1 92 ? -10.727 2.410 14.842 1.00 95.38 92 THR A O 1
ATOM 728 N N . TYR A 1 93 ? -11.826 0.437 14.950 1.00 94.50 93 TYR A N 1
ATOM 729 C CA . TYR A 1 93 ? -12.652 0.705 16.117 1.00 94.50 93 TYR A CA 1
ATOM 730 C C . TYR A 1 93 ? -12.461 -0.380 17.179 1.00 94.50 93 TYR A C 1
ATOM 732 O O . TYR A 1 93 ? -12.638 -1.563 16.891 1.00 94.50 93 TYR A O 1
ATOM 740 N N . GLN A 1 94 ? -12.170 0.041 18.408 1.00 92.19 94 GLN A N 1
ATOM 741 C CA . GLN A 1 94 ? -12.103 -0.830 19.575 1.00 92.19 94 GLN A CA 1
ATOM 742 C C . GLN A 1 94 ? -13.498 -0.958 20.186 1.00 92.19 94 GLN A C 1
ATOM 744 O O . GLN A 1 94 ? -14.068 0.010 20.708 1.00 92.19 94 GLN A O 1
ATOM 749 N N . VAL A 1 95 ? -14.065 -2.156 20.111 1.00 89.12 95 VAL A N 1
ATOM 750 C CA . VAL A 1 95 ? -15.379 -2.467 20.662 1.00 89.12 95 VAL A CA 1
ATOM 751 C C . VAL A 1 95 ? -15.265 -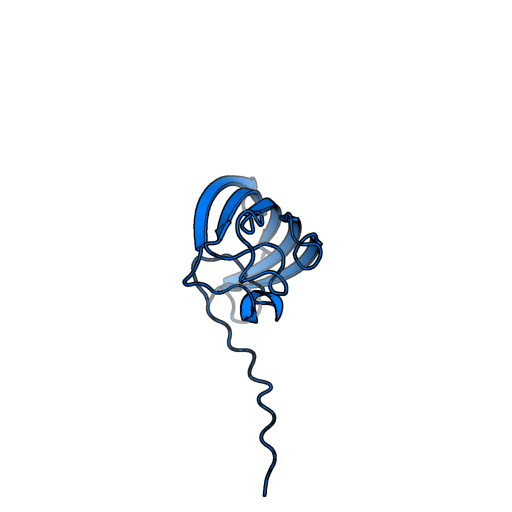2.548 22.187 1.00 89.12 95 VAL A C 1
ATOM 753 O O . VAL A 1 95 ? -14.505 -3.365 22.707 1.00 89.12 95 VAL A O 1
ATOM 756 N N . PRO A 1 96 ? -16.017 -1.721 22.933 1.00 82.94 96 PRO A N 1
ATOM 757 C CA . PRO A 1 96 ? -15.967 -1.734 24.385 1.00 82.94 96 PRO A CA 1
ATOM 758 C C . PRO A 1 96 ? -16.576 -3.016 24.963 1.00 82.94 96 PRO A C 1
ATOM 760 O O . PRO A 1 96 ? -17.605 -3.503 24.491 1.00 82.94 96 PRO A O 1
ATOM 763 N N . GLY A 1 97 ? -15.985 -3.485 26.060 1.00 74.19 97 GLY A N 1
ATOM 764 C CA . GLY A 1 97 ? -16.478 -4.608 26.853 1.00 74.19 97 GLY A CA 1
ATOM 765 C C . GLY A 1 97 ? -15.554 -5.820 26.803 1.00 74.19 97 GLY A C 1
ATOM 766 O O . GLY A 1 97 ? -14.861 -6.058 25.820 1.00 74.19 97 GLY A O 1
ATOM 767 N N . SER A 1 98 ? -15.556 -6.597 27.883 1.00 68.19 98 SER A N 1
ATOM 768 C CA . SER A 1 98 ? -14.880 -7.891 27.935 1.00 68.19 98 SER A CA 1
ATOM 769 C C . SER A 1 98 ? -15.747 -8.913 27.205 1.00 68.19 98 SER A C 1
ATOM 771 O O . SER A 1 98 ? -16.832 -9.268 27.671 1.00 68.19 98 SER A O 1
ATOM 773 N N . TRP A 1 99 ? -15.303 -9.356 26.032 1.00 65.19 99 TRP A N 1
ATOM 774 C CA . TRP A 1 99 ? -16.005 -10.377 25.260 1.00 65.19 99 TRP A CA 1
ATOM 775 C C . TRP A 1 99 ? -15.512 -11.751 25.695 1.00 65.19 99 TRP A C 1
ATOM 777 O O . TRP A 1 99 ? -14.447 -12.189 25.275 1.00 65.19 99 TRP A O 1
ATOM 787 N N . LEU A 1 100 ? -16.304 -12.443 26.519 1.00 72.25 100 LEU A N 1
ATOM 788 C CA . LEU A 1 100 ? -16.008 -13.790 27.028 1.00 72.25 100 LEU A CA 1
ATOM 789 C C . LEU A 1 100 ? -14.637 -13.888 27.731 1.00 72.25 100 LEU A C 1
ATOM 791 O O . LEU A 1 100 ? -14.562 -13.663 28.935 1.00 72.25 100 LEU A O 1
ATOM 795 N N . LEU A 1 101 ? -13.588 -14.251 26.982 1.00 69.38 101 LEU A N 1
ATOM 796 C CA . LEU A 1 101 ? -12.210 -14.493 27.431 1.00 69.38 101 LEU A CA 1
ATOM 797 C C . LEU A 1 101 ? -11.209 -13.431 26.938 1.00 69.38 101 LEU A C 1
ATOM 799 O O . LEU A 1 101 ? -10.031 -13.538 27.258 1.00 69.38 101 LEU A O 1
ATOM 803 N N . PHE A 1 102 ? -11.645 -12.444 26.150 1.00 70.56 102 PHE A N 1
ATOM 804 C CA . PHE A 1 102 ? -10.760 -11.480 25.489 1.00 70.56 102 PHE A CA 1
ATOM 805 C C . PHE A 1 102 ? -10.802 -10.114 26.174 1.00 70.56 102 PHE A C 1
ATOM 807 O O . PHE A 1 102 ? -11.856 -9.666 26.645 1.00 70.56 102 PHE A O 1
ATOM 814 N N . SER A 1 103 ? -9.650 -9.441 26.203 1.00 66.75 103 SER A N 1
ATOM 815 C CA . SER A 1 103 ? -9.496 -8.113 26.811 1.00 66.75 103 SER A CA 1
ATOM 816 C C . SER A 1 103 ? -9.974 -6.968 25.904 1.00 66.75 103 SER A C 1
ATOM 818 O O . SER A 1 103 ? -10.155 -5.848 26.381 1.00 66.75 103 SER A O 1
ATOM 820 N N . GLY A 1 104 ? -10.289 -7.265 24.639 1.00 75.12 104 GLY A N 1
ATOM 821 C CA . GLY A 1 104 ? -10.882 -6.333 23.683 1.00 75.12 104 GLY A CA 1
ATOM 822 C C . GLY A 1 104 ? -11.170 -6.999 22.336 1.00 75.12 104 GLY A C 1
ATOM 823 O O . GLY A 1 104 ? -10.595 -8.040 22.013 1.00 75.12 104 GLY A O 1
ATOM 824 N N . LEU A 1 105 ? -12.091 -6.411 21.569 1.00 87.44 105 LEU A N 1
ATOM 825 C CA . LEU A 1 105 ? -12.389 -6.780 20.183 1.00 87.44 105 LEU A CA 1
ATOM 826 C C . LEU A 1 105 ? -12.144 -5.553 19.303 1.00 87.44 105 LEU A C 1
ATOM 828 O O . LEU A 1 105 ? -12.778 -4.520 19.504 1.00 87.44 105 LEU A O 1
ATOM 832 N N . ASP A 1 106 ? -11.285 -5.674 18.303 1.00 89.69 106 ASP A N 1
ATOM 833 C CA . ASP A 1 106 ? -11.034 -4.631 17.317 1.00 89.69 106 ASP A CA 1
ATOM 834 C C . ASP A 1 106 ? -11.697 -4.995 15.996 1.00 89.69 106 ASP A C 1
ATOM 836 O O . ASP A 1 106 ? -11.569 -6.115 15.500 1.00 89.69 106 ASP A O 1
ATOM 840 N N . VAL A 1 107 ? -12.383 -4.030 15.393 1.00 92.75 107 VAL A N 1
ATOM 841 C CA . VAL A 1 107 ? -12.944 -4.167 14.049 1.00 92.75 107 VAL A CA 1
ATOM 842 C C . VAL A 1 107 ? -12.344 -3.092 13.164 1.00 92.75 107 VAL A C 1
ATOM 844 O O . VAL A 1 107 ? -12.323 -1.915 13.520 1.00 92.75 107 VAL A O 1
ATOM 847 N N . GLY A 1 108 ? -11.843 -3.493 12.003 1.00 94.31 108 GLY A N 1
ATOM 848 C CA . GLY A 1 108 ? -11.235 -2.604 11.028 1.00 94.31 108 GLY A CA 1
ATOM 849 C C . GLY A 1 108 ? -11.885 -2.720 9.660 1.00 94.31 108 GLY A C 1
ATOM 850 O O . GLY A 1 108 ? -12.312 -3.799 9.256 1.00 94.31 108 GLY A O 1
ATOM 851 N N . VAL A 1 109 ? -11.908 -1.612 8.928 1.00 95.38 109 VAL A N 1
ATOM 852 C CA . VAL A 1 109 ? -12.145 -1.602 7.483 1.00 95.38 109 VAL A CA 1
ATOM 853 C C . VAL A 1 109 ? -10.961 -0.937 6.802 1.00 95.38 109 VAL A C 1
ATOM 855 O O . VAL A 1 109 ? -10.476 0.098 7.267 1.00 95.38 109 VAL A O 1
ATOM 858 N N . SER A 1 110 ? -10.490 -1.536 5.716 1.00 94.12 110 SER A N 1
ATOM 859 C CA . SER A 1 110 ? -9.407 -1.005 4.897 1.00 94.12 110 SER A CA 1
ATOM 860 C C . SER A 1 110 ? -9.800 -0.941 3.433 1.00 94.12 110 SER A C 1
ATOM 862 O O . SER A 1 110 ? -10.545 -1.781 2.935 1.00 94.12 110 SER A O 1
ATOM 864 N N . TYR A 1 111 ? -9.274 0.074 2.761 1.00 93.94 111 TYR A N 1
ATOM 865 C CA . TYR A 1 111 ? -9.302 0.213 1.317 1.00 93.94 111 TYR A CA 1
ATOM 866 C C . TYR A 1 111 ? -7.878 0.390 0.812 1.00 93.94 111 TYR A C 1
ATOM 868 O O . TYR A 1 111 ? -7.125 1.184 1.383 1.00 93.94 111 TYR A O 1
ATOM 876 N N . VAL A 1 112 ? -7.531 -0.315 -0.259 1.00 93.75 112 VAL A N 1
ATOM 877 C CA . VAL A 1 112 ? -6.232 -0.220 -0.924 1.00 93.75 112 VAL A CA 1
ATOM 878 C C . VAL A 1 112 ? -6.460 0.052 -2.401 1.00 93.75 112 VAL A C 1
ATOM 880 O O . VAL A 1 112 ? -7.272 -0.609 -3.042 1.00 93.75 112 VAL A O 1
ATOM 883 N N . TYR A 1 113 ? -5.713 1.005 -2.944 1.00 93.69 113 TYR A N 1
ATOM 884 C CA . TYR A 1 113 ? -5.614 1.246 -4.375 1.00 93.69 113 TYR A CA 1
ATOM 885 C C . TYR A 1 113 ? -4.163 1.110 -4.812 1.00 93.69 113 TYR A C 1
ATOM 887 O O . TYR A 1 113 ? -3.260 1.631 -4.155 1.00 93.69 113 TYR A O 1
ATOM 895 N N . THR A 1 114 ? -3.934 0.431 -5.930 1.00 92.56 114 THR A N 1
ATOM 896 C CA . THR A 1 114 ? -2.616 0.318 -6.557 1.00 92.56 114 THR A CA 1
ATOM 897 C C . THR A 1 114 ? -2.746 0.447 -8.065 1.00 92.56 114 THR A C 1
ATOM 899 O O . THR A 1 114 ? -3.637 -0.135 -8.680 1.00 92.56 114 THR A O 1
ATOM 902 N N . ARG A 1 115 ? -1.829 1.193 -8.670 1.00 94.38 115 ARG A N 1
ATOM 903 C CA . ARG A 1 115 ? -1.654 1.326 -10.110 1.00 94.38 115 ARG A CA 1
ATOM 904 C C . ARG A 1 115 ? -0.225 0.946 -10.451 1.00 94.38 115 ARG A C 1
ATOM 906 O O . ARG A 1 115 ? 0.699 1.471 -9.837 1.00 94.38 115 ARG A O 1
ATOM 913 N N . ASN A 1 116 ? -0.062 0.059 -11.422 1.00 91.88 116 ASN A N 1
ATOM 914 C CA . ASN A 1 116 ? 1.220 -0.237 -12.040 1.00 91.88 116 ASN A CA 1
ATOM 915 C C . ASN A 1 116 ? 1.157 0.237 -13.491 1.00 91.88 116 ASN A C 1
ATOM 917 O O . ASN A 1 116 ? 0.284 -0.186 -14.249 1.00 91.88 116 ASN A O 1
ATOM 921 N N . GLU A 1 117 ? 2.044 1.152 -13.852 1.00 94.12 117 GLU A N 1
ATOM 922 C CA . GLU A 1 117 ? 2.278 1.563 -15.231 1.00 94.12 117 GLU A CA 1
ATOM 923 C C . GLU A 1 117 ? 3.548 0.868 -15.698 1.00 94.12 117 GLU A C 1
ATOM 925 O O . GLU A 1 117 ? 4.610 1.074 -15.116 1.00 94.12 117 GLU A O 1
ATOM 930 N N . SER A 1 118 ? 3.439 0.033 -16.724 1.00 90.69 118 SER A N 1
ATOM 931 C CA . SER A 1 118 ? 4.574 -0.681 -17.298 1.00 90.69 118 SER A CA 1
ATOM 932 C C . SER A 1 118 ? 4.632 -0.409 -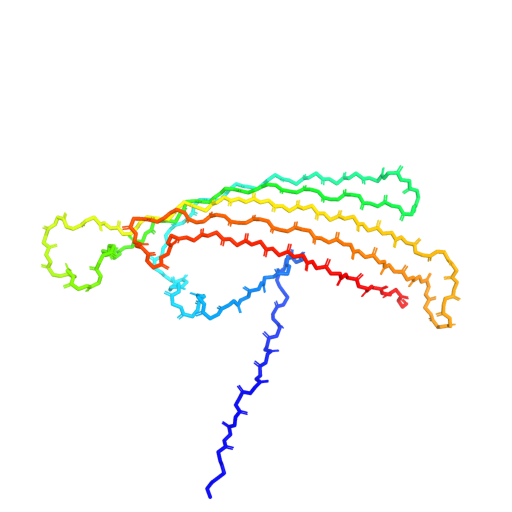18.790 1.00 90.69 118 SER A C 1
ATOM 934 O O . SER A 1 118 ? 3.607 -0.248 -19.450 1.00 90.69 118 SER A O 1
ATOM 936 N N . ASN A 1 119 ? 5.834 -0.416 -19.355 1.00 88.69 119 ASN A N 1
ATOM 937 C CA . ASN A 1 119 ? 6.011 -0.466 -20.807 1.00 88.69 119 ASN A CA 1
ATOM 938 C C . ASN A 1 119 ? 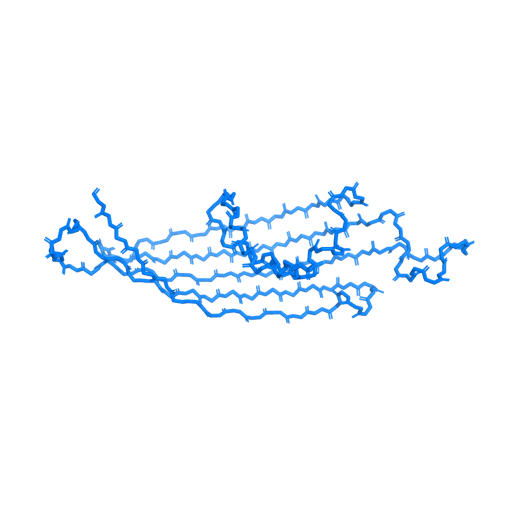5.696 -1.852 -21.407 1.00 88.69 119 ASN A C 1
ATOM 940 O O . ASN A 1 119 ? 5.868 -2.062 -22.606 1.00 88.69 119 ASN A O 1
ATOM 944 N N . THR A 1 120 ? 5.218 -2.781 -20.578 1.00 84.44 120 THR A N 1
ATOM 945 C CA . THR A 1 120 ? 4.766 -4.116 -20.953 1.00 84.44 120 THR A CA 1
ATOM 946 C C . THR A 1 120 ? 3.283 -4.268 -20.615 1.00 84.44 120 THR A C 1
ATOM 948 O O . THR A 1 120 ? 2.903 -4.202 -19.449 1.00 84.44 120 THR A O 1
ATOM 951 N N . ASN A 1 121 ? 2.434 -4.535 -21.614 1.00 79.75 121 ASN A N 1
ATOM 952 C CA . ASN A 1 121 ? 0.971 -4.576 -21.436 1.00 79.75 121 ASN A CA 1
ATOM 953 C C . ASN A 1 121 ? 0.488 -5.586 -20.383 1.00 79.75 121 ASN A C 1
ATOM 955 O O . ASN A 1 121 ? -0.556 -5.375 -19.777 1.00 79.75 121 ASN A O 1
ATOM 959 N N . TRP A 1 122 ? 1.218 -6.685 -20.170 1.00 78.81 122 TRP A N 1
ATOM 960 C CA . TRP A 1 122 ? 0.862 -7.680 -19.152 1.00 78.81 122 TRP A CA 1
ATOM 961 C C . TRP A 1 122 ? 0.983 -7.151 -17.724 1.00 78.81 122 TRP A C 1
ATOM 963 O O . TRP A 1 122 ? 0.298 -7.655 -16.847 1.00 78.81 122 TRP A O 1
ATOM 973 N N . TYR A 1 123 ? 1.818 -6.135 -17.511 1.00 83.88 123 TYR A N 1
ATOM 974 C CA . TYR A 1 123 ? 2.086 -5.548 -16.201 1.00 83.88 123 TYR A CA 1
ATOM 975 C C . TYR A 1 123 ? 1.516 -4.129 -16.077 1.00 83.88 123 TYR A C 1
ATOM 977 O O . TYR A 1 123 ? 1.779 -3.437 -15.098 1.00 83.88 123 TYR A O 1
ATOM 985 N N . ASP A 1 124 ? 0.716 -3.678 -17.042 1.00 87.94 124 ASP A N 1
ATOM 986 C CA . ASP A 1 124 ? -0.071 -2.454 -16.930 1.00 87.94 124 ASP A CA 1
ATOM 987 C C . ASP A 1 124 ? -1.444 -2.797 -16.328 1.00 87.94 124 ASP A C 1
ATOM 989 O O . ASP A 1 124 ? -2.329 -3.331 -17.000 1.00 87.94 124 ASP A O 1
ATOM 993 N N . TYR A 1 125 ? -1.633 -2.501 -15.040 1.00 87.88 125 TYR A N 1
ATOM 994 C CA . TYR A 1 125 ? -2.865 -2.848 -14.329 1.00 87.88 125 TYR A CA 1
ATOM 995 C C . TYR A 1 125 ? -3.214 -1.852 -13.227 1.00 87.88 125 TYR A C 1
ATOM 997 O O . TYR A 1 125 ? -2.398 -1.037 -12.793 1.00 87.88 125 TYR A O 1
ATOM 1005 N N . SER A 1 126 ? -4.465 -1.894 -12.773 1.00 92.75 126 SER A N 1
ATOM 1006 C CA . SER A 1 126 ? -4.880 -1.255 -11.526 1.00 92.75 126 SER A CA 1
ATOM 1007 C C . SER A 1 126 ? -5.667 -2.240 -10.675 1.00 92.75 126 SER A C 1
ATOM 1009 O O . SER A 1 126 ? -6.391 -3.088 -11.195 1.00 92.75 126 SER A O 1
ATOM 1011 N N . ALA A 1 127 ? -5.503 -2.133 -9.363 1.00 89.44 127 ALA A N 1
ATOM 1012 C CA . ALA A 1 127 ? -6.112 -3.011 -8.383 1.00 89.44 127 ALA A CA 1
ATOM 1013 C C . ALA A 1 127 ? -6.758 -2.186 -7.269 1.00 89.44 127 ALA A C 1
ATOM 1015 O O . ALA A 1 127 ? -6.237 -1.148 -6.851 1.00 89.44 127 ALA A O 1
ATOM 1016 N N . ASN A 1 128 ? -7.904 -2.669 -6.799 1.00 92.50 128 ASN A N 1
ATOM 1017 C CA . ASN A 1 128 ? -8.654 -2.091 -5.694 1.00 92.50 128 ASN A CA 1
ATOM 1018 C C . ASN A 1 128 ? -9.032 -3.232 -4.750 1.00 92.50 128 ASN A C 1
ATOM 1020 O O . ASN A 1 128 ? -9.580 -4.234 -5.209 1.00 92.50 128 ASN A O 1
ATOM 1024 N N . ASP A 1 129 ? -8.771 -3.069 -3.459 1.00 91.50 129 ASP A N 1
ATOM 1025 C CA . ASP A 1 129 ? -9.160 -4.030 -2.426 1.00 91.50 129 ASP A CA 1
ATOM 1026 C C . ASP A 1 129 ? -9.965 -3.336 -1.330 1.00 91.50 129 ASP A C 1
ATOM 1028 O O . ASP A 1 129 ? -9.658 -2.210 -0.931 1.00 91.50 129 ASP A O 1
ATOM 1032 N N . ILE A 1 130 ? -10.992 -4.028 -0.839 1.00 92.31 130 ILE A N 1
ATOM 1033 C CA . ILE A 1 130 ? -11.717 -3.663 0.375 1.00 92.31 130 ILE A CA 1
ATOM 1034 C C . ILE A 1 130 ? -11.666 -4.861 1.306 1.00 92.31 130 ILE A C 1
ATOM 1036 O O . ILE A 1 130 ? -12.110 -5.955 0.958 1.00 92.31 130 ILE A O 1
ATOM 1040 N N . SER A 1 131 ? -11.205 -4.624 2.525 1.00 90.00 131 SER A N 1
ATOM 1041 C CA . SER A 1 131 ? -11.001 -5.669 3.518 1.00 90.00 131 SER A CA 1
ATOM 1042 C C . SER A 1 131 ? -11.634 -5.297 4.854 1.00 90.00 131 SER A C 1
ATOM 1044 O O . SER A 1 131 ? -11.640 -4.140 5.274 1.00 90.00 131 SER A O 1
ATOM 1046 N N . ILE A 1 132 ? -12.181 -6.310 5.529 1.00 92.19 132 ILE A N 1
ATOM 1047 C CA . ILE A 1 132 ? -12.695 -6.218 6.897 1.00 92.19 132 ILE A CA 1
ATOM 1048 C C . ILE A 1 132 ? -11.761 -7.027 7.789 1.00 92.19 132 ILE A C 1
ATOM 1050 O O . ILE A 1 132 ? -11.420 -8.167 7.472 1.00 92.19 132 ILE A O 1
ATOM 1054 N N . GLN A 1 133 ? -11.350 -6.435 8.903 1.00 90.12 133 GLN A N 1
ATOM 1055 C CA . GLN A 1 133 ? -10.424 -7.026 9.857 1.00 90.12 133 GLN A CA 1
ATOM 1056 C C . GLN A 1 133 ? -11.120 -7.178 11.205 1.00 90.12 133 GLN A C 1
ATOM 1058 O O . GLN A 1 133 ? -11.838 -6.280 11.641 1.00 90.12 133 GLN A O 1
ATOM 1063 N N . VAL A 1 134 ? -10.903 -8.314 11.860 1.00 90.12 134 VAL A N 1
ATOM 1064 C CA . VAL A 1 134 ? -11.365 -8.567 13.225 1.00 90.12 134 VAL A CA 1
ATOM 1065 C C . VAL A 1 134 ? -10.166 -9.056 14.026 1.00 90.12 134 VAL A C 1
ATOM 1067 O O . VAL A 1 134 ? -9.527 -10.030 13.631 1.00 90.12 134 VAL A O 1
ATOM 1070 N N . GLY A 1 135 ? -9.845 -8.352 15.107 1.00 87.31 135 GLY A N 1
ATOM 1071 C CA . GLY A 1 135 ? -8.732 -8.643 16.005 1.00 87.31 135 GLY A CA 1
ATOM 1072 C C . GLY A 1 135 ? -9.208 -8.797 17.445 1.00 87.31 135 GLY A C 1
ATOM 1073 O O . GLY A 1 135 ? -10.250 -8.264 17.819 1.00 87.31 135 GLY A O 1
ATOM 1074 N N . THR A 1 136 ? -8.461 -9.550 18.246 1.00 83.38 136 THR A N 1
ATOM 1075 C CA . THR A 1 136 ? -8.724 -9.722 19.679 1.00 83.38 136 THR A CA 1
ATOM 1076 C C . THR A 1 136 ? -7.408 -9.728 20.437 1.00 83.38 136 THR A C 1
ATOM 1078 O O . THR A 1 136 ? -6.473 -10.407 20.004 1.00 83.38 136 THR A O 1
ATOM 1081 N N . ASP A 1 137 ? -7.374 -9.074 21.593 1.00 70.25 137 ASP A N 1
ATOM 1082 C CA . ASP A 1 137 ? -6.233 -9.122 22.508 1.00 70.25 137 ASP A CA 1
ATOM 1083 C C . ASP A 1 137 ? -6.446 -10.204 23.588 1.00 70.25 137 ASP A C 1
ATOM 1085 O O . ASP A 1 137 ? -7.525 -10.298 24.193 1.00 70.25 137 ASP A O 1
ATOM 1089 N N . PHE A 1 138 ? -5.413 -11.026 23.814 1.00 61.91 138 PHE A N 1
ATOM 1090 C CA . PHE A 1 138 ? -5.364 -12.097 24.824 1.00 61.91 138 PHE A CA 1
ATOM 1091 C C . PHE A 1 138 ? -4.638 -11.644 26.090 1.00 61.91 138 PHE A C 1
ATOM 1093 O O . PHE A 1 138 ? -3.541 -11.056 25.957 1.00 61.91 138 PHE A O 1
#

Nearest PDB structures (foldseek):
  3qlb-assembly2_B  TM=5.575E-01  e=1.322E+00  Pseudomonas fluorescens
  9c4o-assembly1_A  TM=5.078E-01  e=1.957E+00  Escherichia coli BW25113
  3qlb-assembly1_A  TM=4.269E-01  e=1.750E+00  Pseudomonas fluorescens
  3csl-assembly1_A  TM=4.406E-01  e=2.739E+00  Serratia marcescens
  8bmx-assembly3_B  TM=3.816E-01  e=4.796E+00  Bacteroides thetaiotaomicron VPI-5482